Protein AF-A0A7J9W0J0-F1 (afdb_monomer_lite)

Sequence (167 aa):
MAHGEPAGQHPGGLDRSSDSDGEVSLGAVTTNSGRISAARRVLPEQRTLPFSTSQLTSLDEALTVVTRTTGLHFSVYLGDLGEHSRSNAEGLHTAIGRRAPKAVLIAVSPGQRVVEVVTGAESGVSDQDCERAVTSMVAAFKEGDLAGGLTAGLRMLADQAEPHRCP

Radius of gyration: 29.31 Å; chains: 1; bounding box: 99×41×77 Å

pLDDT: mean 81.84, std 20.38, range [30.84, 98.0]

Secondary structure (DSSP, 8-state):
-------------------------TTEEE-TTS-EEE-----------SS-HHHHHHHHHHHHHHHHHH--EEEEEES---S-HHHHHHHHHHTTGGGGGGEEEEEEETTTTEEEEEE-TTS---HHHHHHHHHHHHHHHHTT-HHHHHHHHHHHHHHHSPP----

Structure (mmCIF, N/CA/C/O backbone):
data_AF-A0A7J9W0J0-F1
#
_entry.id   AF-A0A7J9W0J0-F1
#
loop_
_atom_site.group_PDB
_atom_site.id
_atom_site.type_symbol
_atom_site.label_atom_id
_atom_site.label_alt_id
_atom_site.label_comp_id
_atom_site.label_asym_id
_atom_site.label_entity_id
_atom_site.label_seq_id
_atom_site.pdbx_PDB_ins_code
_atom_site.Cartn_x
_atom_site.Cartn_y
_atom_site.Cartn_z
_atom_site.occupancy
_atom_site.B_iso_or_equiv
_atom_site.auth_seq_id
_atom_site.auth_comp_id
_atom_site.auth_asym_id
_atom_site.auth_atom_id
_atom_site.pdbx_PDB_model_num
ATOM 1 N N . MET A 1 1 ? -71.090 -19.440 -61.487 1.00 39.81 1 MET A N 1
ATOM 2 C CA . MET A 1 1 ? -70.392 -20.159 -62.579 1.00 39.81 1 MET A CA 1
ATOM 3 C C . MET A 1 1 ? -69.116 -19.372 -62.849 1.00 39.81 1 MET A C 1
ATOM 5 O O . MET A 1 1 ? -69.256 -18.176 -63.026 1.00 39.81 1 MET A O 1
ATOM 9 N N . ALA A 1 2 ? -67.878 -19.856 -62.788 1.00 41.88 2 ALA A N 1
ATOM 10 C CA . ALA A 1 2 ? -67.259 -21.177 -62.653 1.00 41.88 2 ALA A CA 1
ATOM 11 C C . ALA A 1 2 ? -65.967 -20.988 -61.801 1.00 41.88 2 ALA A C 1
ATOM 13 O O . ALA A 1 2 ? -65.374 -19.918 -61.852 1.00 41.88 2 ALA A O 1
ATOM 14 N N . HIS A 1 3 ? -65.710 -21.823 -60.789 1.00 39.12 3 HIS A N 1
ATOM 15 C CA . HIS A 1 3 ? -64.714 -22.916 -60.769 1.00 39.12 3 HIS A CA 1
ATOM 16 C C . HIS A 1 3 ? -63.264 -22.550 -61.153 1.00 39.12 3 HIS A C 1
ATOM 18 O O . HIS A 1 3 ? -63.008 -22.238 -62.309 1.00 39.12 3 HIS A O 1
ATOM 24 N N . GLY A 1 4 ? -62.329 -22.788 -60.216 1.00 34.00 4 GLY A N 1
ATOM 25 C CA . GLY A 1 4 ? -61.058 -23.473 -60.518 1.00 34.00 4 GLY A CA 1
ATOM 26 C C . GLY A 1 4 ? -59.740 -22.746 -60.206 1.00 34.00 4 GLY A C 1
ATOM 27 O O . GLY A 1 4 ? -59.236 -22.020 -61.052 1.00 34.00 4 GLY A O 1
ATOM 28 N N . GLU A 1 5 ? -59.143 -23.044 -59.042 1.00 48.44 5 GLU A N 1
ATOM 29 C CA . GLU A 1 5 ? -57.677 -23.119 -58.789 1.00 48.44 5 GLU A CA 1
ATOM 30 C C . GLU A 1 5 ? -56.971 -24.046 -59.829 1.00 48.44 5 GLU A C 1
ATOM 32 O O . GLU A 1 5 ? -57.714 -24.811 -60.456 1.00 48.44 5 GLU A O 1
ATOM 37 N N . PRO A 1 6 ? -55.614 -24.117 -60.013 1.00 57.84 6 PRO A N 1
ATOM 38 C CA . PRO A 1 6 ? -54.590 -24.111 -58.941 1.00 57.84 6 PRO A CA 1
ATOM 39 C C . PRO A 1 6 ? -53.117 -23.726 -59.304 1.00 57.84 6 PRO A C 1
ATOM 41 O O . PRO A 1 6 ? -52.779 -23.358 -60.423 1.00 57.84 6 PRO A O 1
ATOM 44 N N . ALA A 1 7 ? -52.244 -23.961 -58.311 1.00 42.00 7 ALA A N 1
ATOM 45 C CA . ALA A 1 7 ? -50.871 -24.489 -58.405 1.00 42.00 7 ALA A CA 1
ATOM 46 C C . ALA A 1 7 ? -49.676 -23.530 -58.604 1.00 42.00 7 ALA A C 1
ATOM 48 O O . ALA A 1 7 ? -49.345 -23.119 -59.708 1.00 42.00 7 ALA A O 1
ATOM 49 N N . GLY A 1 8 ? -48.877 -23.417 -57.535 1.00 35.56 8 GLY A N 1
ATOM 50 C CA . GLY A 1 8 ? -47.593 -24.127 -57.530 1.00 35.56 8 GLY A CA 1
ATOM 51 C C . GLY A 1 8 ? -46.309 -23.289 -57.532 1.00 35.56 8 GLY A C 1
ATOM 52 O O . GLY A 1 8 ? -45.976 -22.638 -58.511 1.00 35.56 8 GLY A O 1
ATOM 53 N N . GLN A 1 9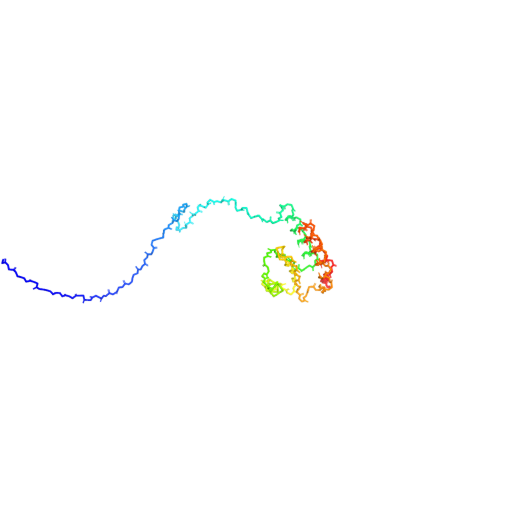 ? -45.519 -23.528 -56.477 1.00 38.19 9 GLN A N 1
ATOM 54 C CA . GLN A 1 9 ? -44.055 -23.675 -56.490 1.00 38.19 9 GLN A CA 1
ATOM 55 C C . GLN A 1 9 ? -43.173 -22.473 -56.080 1.00 38.19 9 GLN A C 1
ATOM 57 O O . GLN A 1 9 ? -42.765 -21.645 -56.886 1.00 38.19 9 GLN A O 1
ATOM 62 N N . HIS A 1 10 ? -42.745 -22.504 -54.809 1.00 38.94 10 HIS A N 1
ATOM 63 C CA . HIS A 1 10 ? -41.412 -22.053 -54.373 1.00 38.94 10 HIS A CA 1
ATOM 64 C C . HIS A 1 10 ? -40.359 -23.097 -54.803 1.00 38.94 10 HIS A C 1
ATOM 66 O O . HIS A 1 10 ? -40.655 -24.298 -54.757 1.00 38.94 10 HIS A O 1
ATOM 72 N N . PRO A 1 11 ? -39.150 -22.690 -55.233 1.00 45.72 11 PRO A N 1
ATOM 73 C CA . PRO A 1 11 ? -38.026 -22.438 -54.310 1.00 45.72 11 PRO A CA 1
ATOM 74 C C . PRO A 1 11 ? -37.248 -21.155 -54.703 1.00 45.72 11 PRO A C 1
ATOM 76 O O . PRO A 1 11 ? -37.304 -20.709 -55.837 1.00 45.72 11 PRO A O 1
ATOM 79 N N . GLY A 1 12 ? -36.592 -20.413 -53.812 1.00 36.00 12 GLY A N 1
ATOM 80 C CA . GLY A 1 12 ? -35.488 -20.849 -52.961 1.00 36.00 12 GLY A CA 1
ATOM 81 C C . GLY A 1 12 ? -34.153 -20.545 -53.657 1.00 36.00 12 GLY A C 1
ATOM 82 O O . GLY A 1 12 ? -33.663 -21.367 -54.422 1.00 36.00 12 GLY A O 1
ATOM 83 N N . GLY A 1 13 ? -33.575 -19.372 -53.382 1.00 30.84 13 GLY A N 1
ATOM 84 C CA . GLY A 1 13 ? -32.240 -18.970 -53.834 1.00 30.84 13 GLY A CA 1
ATOM 85 C C . GLY A 1 13 ? -31.733 -17.777 -53.024 1.00 30.84 13 GLY A C 1
ATOM 86 O O . GLY A 1 13 ? -32.206 -16.662 -53.209 1.00 30.84 13 GLY A O 1
ATOM 87 N N . LEU A 1 14 ? -30.828 -18.054 -52.082 1.00 47.47 14 LEU A N 1
ATOM 88 C CA . LEU A 1 14 ? -30.120 -17.091 -51.241 1.00 47.47 14 LEU A CA 1
ATOM 89 C C . LEU A 1 14 ? -29.185 -16.209 -52.086 1.00 47.47 14 LEU A C 1
ATOM 91 O O . LEU A 1 14 ? -28.442 -16.747 -52.901 1.00 47.47 14 LEU A O 1
ATOM 95 N N . ASP A 1 15 ? -29.082 -14.925 -51.747 1.00 33.97 15 ASP A N 1
ATOM 96 C CA . ASP A 1 15 ? -27.769 -14.359 -51.428 1.00 33.97 15 ASP A CA 1
ATOM 97 C C . ASP A 1 15 ? -27.884 -13.279 -50.345 1.00 33.97 15 ASP A C 1
ATOM 99 O O . ASP A 1 15 ? -28.875 -12.556 -50.235 1.00 33.97 15 ASP A O 1
ATOM 103 N N . ARG A 1 16 ? -26.875 -13.271 -49.480 1.00 45.91 16 ARG A N 1
ATOM 104 C CA . ARG A 1 16 ? -26.729 -12.452 -48.281 1.00 45.91 16 ARG A CA 1
ATOM 105 C C . ARG A 1 16 ? -26.493 -10.990 -48.652 1.00 45.91 16 ARG A C 1
ATOM 107 O O . ARG A 1 16 ? -25.740 -10.705 -49.572 1.00 45.91 16 ARG A O 1
ATOM 114 N N . SER A 1 17 ? -26.969 -10.077 -47.811 1.00 38.28 17 SER A N 1
ATOM 115 C CA . SER A 1 17 ? -26.099 -9.296 -46.913 1.00 38.28 17 SER A CA 1
ATOM 116 C C . SER A 1 17 ? -26.950 -8.346 -46.079 1.00 38.28 17 SER A C 1
ATOM 118 O O . SER A 1 17 ? -27.664 -7.491 -46.588 1.00 38.28 17 SER A O 1
ATOM 120 N N . SER A 1 18 ? -26.882 -8.567 -44.776 1.00 45.66 18 SER A N 1
ATOM 121 C CA . SER A 1 18 ? -27.337 -7.691 -43.709 1.00 45.66 18 SER A CA 1
ATOM 122 C C . SER A 1 18 ? -26.416 -6.476 -43.603 1.00 45.66 18 SER A C 1
ATOM 124 O O . SER A 1 18 ? -25.229 -6.671 -43.347 1.00 45.66 18 SER A O 1
ATOM 126 N N . ASP A 1 19 ? -26.966 -5.267 -43.705 1.00 41.94 19 ASP A N 1
ATOM 127 C CA . ASP A 1 19 ? -26.349 -4.068 -43.137 1.00 41.94 19 ASP A CA 1
ATOM 128 C C . ASP A 1 19 ? -27.288 -3.500 -42.073 1.00 41.94 19 ASP A C 1
ATOM 130 O O . ASP A 1 19 ? -28.436 -3.135 -42.331 1.00 41.94 19 ASP A O 1
ATOM 134 N N . SER A 1 20 ? -26.797 -3.542 -40.841 1.00 40.50 20 SER A N 1
ATOM 135 C CA . SER A 1 20 ? -27.476 -3.106 -39.631 1.00 40.50 20 SER A CA 1
ATOM 136 C C . SER A 1 20 ? -27.311 -1.594 -39.498 1.00 40.50 20 SER A C 1
ATOM 138 O O . SER A 1 20 ? -26.222 -1.119 -39.175 1.00 40.50 20 SER A O 1
ATOM 140 N N . ASP A 1 21 ? -28.384 -0.846 -39.740 1.00 47.12 21 ASP A N 1
ATOM 141 C CA . ASP A 1 21 ? -28.428 0.601 -39.523 1.00 47.12 21 ASP A CA 1
ATOM 142 C C . ASP A 1 21 ? -28.238 0.912 -38.025 1.00 47.12 21 ASP A C 1
ATOM 144 O O . ASP A 1 21 ? -28.993 0.452 -37.165 1.00 47.12 21 ASP A O 1
ATOM 148 N N . GLY A 1 22 ? -27.164 1.635 -37.703 1.00 50.16 22 GLY A N 1
ATOM 149 C CA . GLY A 1 22 ? -26.738 1.922 -36.337 1.00 50.16 22 GLY A CA 1
ATOM 150 C C . GLY A 1 22 ? -27.602 2.989 -35.670 1.00 50.16 22 GLY A C 1
ATOM 151 O O . GLY A 1 22 ? -27.520 4.169 -36.007 1.00 50.16 22 GLY A O 1
ATOM 152 N N . GLU A 1 23 ? -28.379 2.589 -34.666 1.00 52.00 23 GLU A N 1
ATOM 153 C CA . GLU A 1 23 ? -29.118 3.503 -33.793 1.00 52.00 23 GLU A CA 1
ATOM 154 C C . GLU A 1 23 ? -28.127 4.351 -32.967 1.00 52.00 23 GLU A C 1
ATOM 156 O O . GLU A 1 23 ? -27.561 3.912 -31.962 1.00 52.00 23 GLU A O 1
ATOM 161 N N . VAL A 1 24 ? -27.851 5.581 -33.415 1.00 57.28 24 VAL A N 1
ATOM 162 C CA . VAL A 1 24 ? -27.027 6.531 -32.656 1.00 57.28 24 VAL A CA 1
ATOM 163 C C . VAL A 1 24 ? -27.809 7.038 -31.445 1.00 57.28 24 VAL A C 1
ATOM 165 O O . VAL A 1 24 ? -28.811 7.739 -31.564 1.00 57.28 24 VAL A O 1
ATOM 168 N N . SER A 1 25 ? -27.320 6.671 -30.258 1.00 58.19 25 SER A N 1
ATOM 169 C CA . SER A 1 25 ? -27.874 7.072 -28.961 1.00 58.19 25 SER A CA 1
ATOM 170 C C . SER A 1 25 ? -28.055 8.592 -28.843 1.00 58.19 25 SER A C 1
ATOM 172 O O . SER A 1 25 ? -27.235 9.372 -29.331 1.00 58.19 25 SER A O 1
ATOM 174 N N . LEU A 1 26 ? -29.090 9.015 -28.106 1.00 66.25 26 LEU A N 1
ATOM 175 C CA . LEU A 1 26 ? -29.406 10.421 -27.836 1.00 66.25 26 LEU A CA 1
ATOM 176 C C . LEU A 1 26 ? -28.156 11.185 -27.350 1.00 66.25 26 LEU A C 1
ATOM 178 O O . LEU A 1 26 ? -27.570 10.837 -26.324 1.00 66.25 26 LEU A O 1
ATOM 182 N N . GLY A 1 27 ? -27.748 12.216 -28.099 1.00 69.94 27 GLY A N 1
ATOM 183 C CA . GLY A 1 27 ? -26.528 12.993 -27.842 1.00 69.94 27 GLY A CA 1
ATOM 184 C C . GLY A 1 27 ? -25.325 12.631 -28.721 1.00 69.94 27 GLY A C 1
ATOM 185 O O . GLY A 1 27 ? -24.278 13.254 -28.565 1.00 69.94 27 GLY A O 1
ATOM 186 N N . ALA A 1 28 ? -25.448 11.675 -29.646 1.00 77.12 28 ALA A N 1
ATOM 187 C CA . ALA A 1 28 ? -24.413 11.346 -30.624 1.00 77.12 28 ALA A CA 1
ATOM 188 C C . ALA A 1 28 ? -24.745 11.835 -32.042 1.00 77.12 28 ALA A C 1
ATOM 190 O O . ALA A 1 28 ? -25.880 11.741 -32.496 1.00 77.12 28 ALA A O 1
ATOM 191 N N . VAL A 1 29 ? -23.736 12.356 -32.743 1.00 79.38 29 VAL A N 1
ATOM 192 C CA . VAL A 1 29 ? -23.802 12.800 -34.142 1.00 79.38 29 VAL A CA 1
ATOM 193 C C . VAL A 1 29 ? -22.644 12.185 -34.915 1.00 79.38 29 VAL A C 1
ATOM 195 O O . VAL A 1 29 ? -21.485 12.305 -34.513 1.00 79.38 29 VAL A O 1
ATOM 198 N N . THR A 1 30 ? -22.940 11.575 -36.057 1.00 79.88 30 THR A N 1
ATOM 199 C CA . THR A 1 30 ? -21.923 11.175 -37.033 1.00 79.88 30 THR A CA 1
ATOM 200 C C . THR A 1 30 ? -21.455 12.411 -37.798 1.00 79.88 30 THR A C 1
ATOM 202 O O . THR A 1 30 ? -22.247 13.091 -38.446 1.00 79.88 30 THR A O 1
ATOM 205 N N . THR A 1 31 ? -20.170 12.747 -37.699 1.00 80.00 31 THR A N 1
ATOM 206 C CA . THR A 1 31 ? -19.582 13.888 -38.410 1.00 80.00 31 THR A CA 1
ATOM 207 C C . THR A 1 31 ? -19.311 13.542 -39.875 1.00 80.00 31 THR A C 1
ATOM 209 O O . THR A 1 31 ? -19.303 12.373 -40.251 1.00 80.00 31 THR A O 1
ATOM 212 N N . ASN A 1 32 ? -19.027 14.546 -40.710 1.00 83.31 32 ASN A N 1
ATOM 213 C CA . ASN A 1 3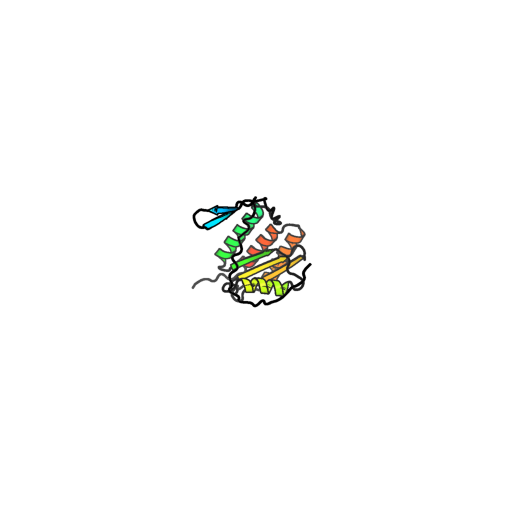2 ? -18.774 14.380 -42.155 1.00 83.31 32 ASN A CA 1
ATOM 214 C C . ASN A 1 32 ? -17.635 13.400 -42.516 1.00 83.31 32 ASN A C 1
ATOM 216 O O . ASN A 1 32 ? -17.542 12.958 -43.654 1.00 83.31 32 ASN A O 1
ATOM 220 N N . SER A 1 33 ? -16.776 13.069 -41.553 1.00 78.06 33 SER A N 1
ATOM 221 C CA . SER A 1 33 ? -15.686 12.101 -41.662 1.00 78.06 33 SER A CA 1
ATOM 222 C C . SER A 1 33 ? -16.084 10.658 -41.328 1.00 78.06 33 SER A C 1
ATOM 224 O O . SER A 1 33 ? -15.228 9.779 -41.359 1.00 78.06 33 SER A O 1
ATOM 226 N N . GLY A 1 34 ? -17.336 10.407 -40.935 1.00 82.50 34 GLY A N 1
ATOM 227 C CA . GLY A 1 34 ? -17.791 9.112 -40.415 1.00 82.50 34 GLY A CA 1
ATOM 228 C C . GLY A 1 34 ? -17.494 8.889 -38.926 1.00 82.50 34 GLY A C 1
ATOM 229 O O . GLY A 1 34 ? -17.863 7.857 -38.373 1.00 82.50 34 GLY A O 1
ATOM 230 N N . ARG A 1 35 ? -16.858 9.847 -38.235 1.00 79.56 35 ARG A N 1
ATOM 231 C CA . ARG A 1 35 ? -16.603 9.759 -36.787 1.00 79.56 35 ARG A CA 1
ATOM 232 C C . ARG A 1 35 ? -17.881 10.036 -35.989 1.00 79.56 35 ARG A C 1
ATOM 234 O O . ARG A 1 35 ? -18.496 11.085 -36.152 1.00 79.56 35 ARG A O 1
ATOM 241 N N . ILE A 1 36 ? -18.233 9.160 -35.051 1.00 80.75 36 ILE A N 1
ATOM 242 C CA . ILE A 1 36 ? -19.343 9.394 -34.116 1.00 80.75 36 ILE A CA 1
ATOM 243 C C . ILE A 1 36 ? -18.846 10.285 -32.971 1.00 80.75 36 ILE A C 1
ATOM 245 O O . ILE A 1 36 ? -17.974 9.894 -32.197 1.00 80.75 36 ILE A O 1
ATOM 249 N N . SER A 1 37 ? -19.377 11.503 -32.869 1.00 74.69 37 SER A N 1
ATOM 250 C CA . SER A 1 37 ? -19.150 12.407 -31.738 1.00 74.69 37 SER A CA 1
ATOM 251 C C . SER A 1 37 ? -20.337 12.317 -30.788 1.00 74.69 37 SER A C 1
ATOM 253 O O . SER A 1 37 ? -21.441 12.699 -31.158 1.00 74.69 37 SER A O 1
ATOM 255 N N . ALA A 1 38 ? -20.115 11.812 -29.576 1.00 78.88 38 ALA A N 1
ATOM 256 C CA . ALA A 1 38 ? -21.150 11.648 -28.561 1.00 78.88 38 ALA A CA 1
ATOM 257 C C . ALA A 1 38 ? -20.929 12.597 -27.379 1.00 78.88 38 ALA A C 1
ATOM 259 O O . ALA A 1 38 ? -19.882 12.569 -26.732 1.00 78.88 38 ALA A O 1
ATOM 260 N N . ALA A 1 39 ? -21.928 13.422 -27.079 1.00 75.31 39 ALA A N 1
ATOM 261 C CA . ALA A 1 39 ? -22.014 14.188 -25.849 1.00 75.31 39 ALA A CA 1
ATOM 262 C C . ALA A 1 39 ? -22.684 13.321 -24.777 1.00 75.31 39 ALA A C 1
ATOM 264 O O . ALA A 1 39 ? -23.873 13.016 -24.851 1.00 75.31 39 ALA A O 1
ATOM 265 N N . ARG A 1 40 ? -21.918 12.928 -23.757 1.00 71.06 40 ARG A N 1
ATOM 266 C CA . ARG A 1 40 ? -22.454 12.265 -22.564 1.00 71.06 40 ARG A CA 1
ATOM 267 C C . ARG A 1 40 ? -22.596 13.297 -21.455 1.00 71.06 40 ARG A C 1
ATOM 269 O O . ARG A 1 40 ? -21.663 14.053 -21.192 1.00 71.06 40 ARG A O 1
ATOM 276 N N . ARG A 1 41 ? -23.739 13.308 -20.763 1.00 66.81 41 ARG A N 1
ATOM 277 C CA . ARG A 1 41 ? -23.861 14.035 -19.494 1.00 66.81 41 ARG A CA 1
ATOM 278 C C . ARG A 1 41 ? -22.850 13.432 -18.518 1.00 66.81 41 ARG A C 1
ATOM 280 O O . ARG A 1 41 ? -23.047 12.312 -18.050 1.00 66.81 41 ARG A O 1
ATOM 287 N N . VAL A 1 42 ? -21.779 14.166 -18.229 1.00 61.62 42 VAL A N 1
ATOM 288 C CA . VAL A 1 42 ? -20.877 13.847 -17.122 1.00 61.62 42 VAL A CA 1
ATOM 289 C C . VAL A 1 42 ? -21.632 14.215 -15.853 1.00 61.62 42 VAL A C 1
ATOM 291 O O . VAL A 1 42 ? -21.594 15.350 -15.387 1.00 61.62 42 VAL A O 1
ATOM 294 N N . LEU A 1 43 ? -22.412 13.266 -15.338 1.00 62.44 43 LEU A N 1
ATOM 295 C CA . LEU A 1 43 ? -22.771 13.316 -13.929 1.00 62.44 43 LEU A CA 1
ATOM 296 C C . LEU A 1 43 ? -21.443 13.222 -13.170 1.00 62.44 43 LEU A C 1
ATOM 298 O O . LEU A 1 43 ? -20.608 12.406 -13.572 1.00 62.44 43 LEU A O 1
ATOM 302 N N . PRO A 1 44 ? -21.200 14.045 -12.137 1.00 59.81 44 PRO A N 1
ATOM 303 C CA . PRO A 1 44 ? -20.077 13.792 -11.259 1.00 59.81 44 PRO A CA 1
ATOM 304 C C . PRO A 1 44 ? -20.304 12.394 -10.684 1.00 59.81 44 PRO A C 1
ATOM 306 O O . PRO A 1 44 ? -21.156 12.205 -9.818 1.00 59.81 44 PRO A O 1
ATOM 309 N N . GLU A 1 45 ? -19.602 11.392 -11.214 1.00 53.03 45 GLU A N 1
ATOM 310 C CA . GLU A 1 45 ? -19.405 10.150 -10.490 1.00 53.03 45 GLU A CA 1
ATOM 311 C C . GLU A 1 45 ? -18.698 10.589 -9.218 1.00 53.03 45 GLU A C 1
ATOM 313 O O . GLU A 1 45 ? -17.501 10.881 -9.221 1.00 53.03 45 GLU A O 1
ATOM 318 N N . GLN A 1 46 ? -19.457 10.714 -8.132 1.00 51.47 46 GLN A N 1
ATOM 319 C CA . GLN A 1 46 ? -18.880 10.741 -6.808 1.00 51.47 46 GLN A CA 1
ATOM 320 C C . GLN A 1 46 ? -18.273 9.355 -6.623 1.00 51.47 46 GLN A C 1
ATOM 322 O O . GLN A 1 46 ? -18.891 8.454 -6.067 1.00 51.47 46 GLN A O 1
ATOM 327 N N . ARG A 1 47 ? -17.068 9.147 -7.160 1.00 54.06 47 ARG A N 1
ATOM 328 C CA . ARG A 1 47 ? -16.188 8.113 -6.647 1.00 54.06 47 ARG A CA 1
ATOM 329 C C . ARG A 1 47 ? -15.915 8.549 -5.224 1.00 54.06 47 ARG A C 1
ATOM 331 O O . ARG A 1 47 ? -15.049 9.385 -4.984 1.00 54.06 47 ARG A O 1
ATOM 338 N N . THR A 1 48 ? -16.725 8.051 -4.300 1.00 61.81 48 THR A N 1
ATOM 339 C CA . THR A 1 48 ? -16.530 8.204 -2.865 1.00 61.81 48 THR A CA 1
ATOM 340 C C . THR A 1 48 ? -15.320 7.352 -2.506 1.00 61.81 48 THR A C 1
ATOM 342 O O . THR A 1 48 ? -15.429 6.262 -1.954 1.00 61.81 48 THR A O 1
ATOM 345 N N . LEU A 1 49 ? -14.140 7.803 -2.932 1.00 69.81 49 LEU A N 1
ATOM 346 C CA . LEU A 1 49 ? -12.894 7.281 -2.412 1.00 69.81 49 LEU A CA 1
ATOM 347 C C . LEU A 1 49 ? -12.908 7.569 -0.907 1.00 69.81 49 LEU A C 1
ATOM 349 O O . LEU A 1 49 ? -13.356 8.646 -0.503 1.00 69.81 49 LEU A O 1
ATOM 353 N N . PRO A 1 50 ? -12.409 6.657 -0.064 1.00 82.25 50 PRO A N 1
ATOM 354 C CA . PRO A 1 50 ? -12.332 6.876 1.379 1.00 82.25 50 PRO A CA 1
ATOM 355 C C . PRO A 1 50 ? -11.223 7.879 1.757 1.00 82.25 50 PRO A C 1
ATOM 357 O O . PRO A 1 50 ? -10.668 7.811 2.848 1.00 82.25 50 PRO A O 1
ATOM 360 N N . PHE A 1 51 ? -10.882 8.793 0.846 1.00 88.44 51 PHE A N 1
ATOM 361 C CA . PHE A 1 51 ? -9.805 9.758 0.967 1.00 88.44 51 PHE A CA 1
ATOM 362 C C . PHE A 1 51 ? -10.273 11.136 0.513 1.00 88.44 51 PHE A C 1
ATOM 364 O O . PHE A 1 51 ? -10.927 11.280 -0.523 1.00 88.44 51 PHE A O 1
ATOM 371 N N . SER A 1 52 ? -9.876 12.163 1.257 1.00 91.38 52 SER A N 1
ATOM 372 C CA . SER A 1 52 ? -9.917 13.539 0.778 1.00 91.38 52 SER A CA 1
ATOM 373 C C . SER A 1 52 ? -8.873 13.760 -0.322 1.00 91.38 52 SER A C 1
ATOM 375 O O . SER A 1 52 ? -7.903 13.011 -0.457 1.00 91.38 52 SER A O 1
ATOM 377 N N . THR A 1 53 ? -9.014 14.852 -1.074 1.00 91.19 53 THR A N 1
ATOM 378 C CA . THR A 1 53 ? -8.000 15.265 -2.055 1.00 91.19 53 THR A CA 1
ATOM 379 C C . THR A 1 53 ? -6.618 15.425 -1.419 1.00 91.19 53 THR A C 1
ATOM 381 O O . THR A 1 53 ? -5.636 14.973 -1.994 1.00 91.19 53 THR A O 1
ATOM 384 N N . SER A 1 54 ? -6.531 16.011 -0.218 1.00 93.25 54 SER A N 1
ATOM 385 C CA . SER A 1 54 ? -5.250 16.188 0.477 1.00 93.25 54 SER A CA 1
ATOM 386 C C . SER A 1 54 ? -4.618 14.860 0.888 1.00 93.25 54 SER A C 1
ATOM 388 O O . SER A 1 54 ? -3.412 14.696 0.740 1.00 93.25 54 SER A O 1
ATOM 390 N N . GLN A 1 55 ? -5.419 13.890 1.338 1.00 94.75 55 GLN A N 1
ATOM 391 C CA . GLN A 1 55 ? -4.939 12.546 1.664 1.00 94.75 55 GLN A CA 1
ATOM 392 C C . GLN A 1 55 ? -4.398 11.819 0.429 1.00 94.75 55 GLN A C 1
ATOM 394 O O . GLN A 1 55 ? -3.351 11.181 0.512 1.00 94.75 55 GLN A O 1
ATOM 399 N N . LEU A 1 56 ? -5.067 11.952 -0.722 1.00 93.06 56 LEU A N 1
ATOM 400 C CA . LEU A 1 56 ? -4.577 11.393 -1.984 1.00 93.06 56 LEU A CA 1
ATOM 401 C C . LEU A 1 56 ? -3.267 12.048 -2.428 1.00 93.06 56 LEU A C 1
ATOM 403 O O . LEU A 1 56 ? -2.353 11.335 -2.826 1.00 93.06 56 LEU A O 1
ATOM 407 N N . THR A 1 57 ? -3.150 13.376 -2.317 1.00 94.50 57 THR A N 1
ATOM 408 C CA . THR A 1 57 ? -1.897 14.088 -2.614 1.00 94.50 57 THR A CA 1
ATOM 409 C C . THR A 1 57 ? -0.759 13.597 -1.724 1.00 94.50 57 THR A C 1
ATOM 411 O O . THR A 1 57 ? 0.298 13.243 -2.233 1.00 94.50 57 THR A O 1
ATOM 414 N N . SER A 1 58 ? -0.974 13.505 -0.409 1.00 92.44 58 SER A N 1
ATOM 415 C CA . SER A 1 58 ? 0.060 13.018 0.512 1.00 92.44 58 SER A CA 1
ATOM 416 C C . SER A 1 58 ? 0.462 11.565 0.239 1.00 92.44 58 SER A C 1
ATOM 418 O O . SER A 1 58 ? 1.640 11.227 0.354 1.00 92.44 58 SER A O 1
ATOM 420 N N . LEU A 1 59 ? -0.490 10.708 -0.146 1.00 95.06 59 LEU A N 1
ATOM 421 C CA . LEU A 1 59 ? -0.207 9.321 -0.509 1.00 95.06 59 LEU A CA 1
ATOM 422 C C . LEU A 1 59 ? 0.590 9.221 -1.821 1.00 95.06 59 LEU A C 1
ATOM 424 O O . LEU A 1 59 ? 1.532 8.434 -1.899 1.00 95.06 59 LEU A O 1
ATOM 428 N N . ASP A 1 60 ? 0.248 10.023 -2.831 1.00 95.00 60 ASP A N 1
ATOM 429 C CA . ASP A 1 60 ? 0.970 10.086 -4.110 1.00 95.00 60 ASP A CA 1
ATOM 430 C C . ASP A 1 60 ? 2.411 10.586 -3.933 1.00 95.00 60 ASP A C 1
ATOM 432 O O . ASP A 1 60 ? 3.360 9.993 -4.456 1.00 95.00 60 ASP A O 1
ATOM 436 N N . GLU A 1 61 ? 2.599 11.623 -3.115 1.00 96.06 61 GLU A N 1
ATOM 437 C CA . GLU A 1 61 ? 3.925 12.112 -2.741 1.00 96.06 61 GLU A CA 1
ATOM 438 C C . GLU A 1 61 ? 4.733 11.028 -2.028 1.00 96.06 61 GLU A C 1
ATOM 440 O O . GLU A 1 61 ? 5.894 10.793 -2.372 1.00 96.06 61 GLU A O 1
ATOM 445 N N . ALA A 1 62 ? 4.124 10.326 -1.067 1.00 96.19 62 ALA A N 1
ATOM 446 C CA . ALA A 1 62 ? 4.778 9.231 -0.366 1.00 96.19 62 ALA A CA 1
ATOM 447 C C . ALA A 1 62 ? 5.202 8.119 -1.334 1.00 96.19 62 ALA A C 1
ATOM 449 O O . ALA A 1 62 ? 6.370 7.735 -1.317 1.00 96.19 62 ALA A O 1
ATOM 450 N N . LEU A 1 63 ? 4.304 7.664 -2.216 1.00 95.88 63 LEU A N 1
ATOM 451 C CA . LEU A 1 63 ? 4.591 6.662 -3.249 1.00 95.88 63 LEU A CA 1
ATOM 452 C C . LEU A 1 63 ? 5.724 7.099 -4.180 1.00 95.88 63 LEU A C 1
ATOM 454 O O . LEU A 1 63 ? 6.628 6.311 -4.476 1.00 95.88 63 LEU A O 1
ATOM 458 N N . THR A 1 64 ? 5.704 8.360 -4.610 1.00 95.31 64 THR A N 1
ATOM 459 C CA . THR A 1 64 ? 6.745 8.944 -5.459 1.00 95.31 64 THR A CA 1
ATOM 460 C C . THR A 1 64 ? 8.099 8.930 -4.758 1.00 95.31 64 THR A C 1
ATOM 462 O O . THR A 1 64 ? 9.096 8.518 -5.356 1.00 95.31 64 THR A O 1
ATOM 465 N N . VAL A 1 65 ? 8.149 9.353 -3.493 1.00 95.00 65 VAL A N 1
ATOM 466 C CA . VAL A 1 65 ? 9.388 9.397 -2.709 1.00 95.00 65 VAL A CA 1
ATOM 467 C C . VAL A 1 65 ? 9.940 7.992 -2.490 1.00 95.00 65 VAL A C 1
ATOM 469 O O . VAL A 1 65 ? 11.094 7.749 -2.832 1.00 95.00 65 VAL A O 1
ATOM 472 N N . VAL A 1 66 ? 9.136 7.048 -1.992 1.00 94.75 66 VAL A N 1
ATOM 473 C CA . VAL A 1 66 ? 9.628 5.689 -1.699 1.00 94.75 66 VAL A CA 1
ATOM 474 C C . VAL A 1 66 ? 10.099 4.968 -2.958 1.00 94.75 66 VAL A C 1
ATOM 476 O O . VAL A 1 66 ? 11.152 4.333 -2.944 1.00 94.75 66 VAL A O 1
ATOM 479 N N . THR A 1 67 ? 9.387 5.139 -4.075 1.00 93.88 67 THR A N 1
ATOM 480 C CA . THR A 1 67 ? 9.759 4.542 -5.365 1.00 93.88 67 THR A CA 1
ATOM 481 C C . THR A 1 67 ? 11.096 5.088 -5.860 1.00 93.88 67 THR A C 1
ATOM 483 O O . THR A 1 67 ? 11.945 4.336 -6.332 1.00 93.88 67 THR A O 1
ATOM 486 N N . ARG A 1 68 ? 11.321 6.402 -5.736 1.00 93.12 68 ARG A N 1
ATOM 487 C CA . ARG A 1 68 ? 12.568 7.039 -6.184 1.00 93.12 68 ARG A CA 1
ATOM 488 C C . ARG A 1 68 ? 13.757 6.704 -5.293 1.00 93.12 68 ARG A C 1
ATOM 490 O O . ARG A 1 68 ? 14.844 6.490 -5.817 1.00 93.12 68 ARG A O 1
ATOM 497 N N . THR A 1 69 ? 13.561 6.675 -3.979 1.00 92.00 69 THR A N 1
ATOM 498 C CA . THR A 1 69 ? 14.650 6.450 -3.019 1.00 92.00 69 THR A CA 1
ATOM 499 C C . THR A 1 69 ? 15.135 5.002 -3.034 1.00 92.00 69 THR A C 1
ATOM 501 O O . THR A 1 69 ? 16.333 4.759 -2.941 1.00 92.00 69 THR A O 1
ATOM 504 N N . THR A 1 70 ? 14.220 4.043 -3.178 1.00 92.00 70 THR A N 1
ATOM 505 C CA . THR A 1 70 ? 14.547 2.605 -3.135 1.00 92.00 70 THR A CA 1
ATOM 506 C C . THR A 1 70 ? 14.836 2.010 -4.514 1.00 92.00 70 THR A C 1
ATOM 508 O O . THR A 1 70 ? 15.524 0.998 -4.622 1.00 92.00 70 THR A O 1
ATOM 511 N N . GLY A 1 71 ? 14.288 2.606 -5.579 1.00 92.44 71 GLY A N 1
ATOM 512 C CA . GLY A 1 71 ? 14.267 2.006 -6.914 1.00 92.44 71 GLY A CA 1
ATOM 513 C C . GLY A 1 71 ? 13.253 0.863 -7.073 1.00 92.44 71 GLY A C 1
ATOM 514 O O . GLY A 1 71 ? 13.227 0.229 -8.129 1.00 92.44 71 GLY A O 1
ATOM 515 N N . LEU A 1 72 ? 12.419 0.598 -6.060 1.00 94.25 72 LEU A N 1
ATOM 516 C CA . LEU A 1 72 ? 11.356 -0.405 -6.103 1.00 94.25 72 LEU A CA 1
ATOM 517 C C . LEU A 1 72 ? 10.035 0.195 -6.582 1.00 94.25 72 LEU A C 1
ATOM 519 O O . LEU A 1 72 ? 9.717 1.352 -6.322 1.00 94.25 72 LEU A O 1
ATOM 523 N N . HIS A 1 73 ? 9.216 -0.622 -7.232 1.00 94.94 73 HIS A N 1
ATOM 524 C CA . HIS A 1 73 ? 7.858 -0.261 -7.614 1.00 94.94 73 HIS A CA 1
ATOM 525 C C . HIS A 1 73 ? 6.893 -0.495 -6.452 1.00 94.94 73 HIS A C 1
ATOM 527 O O . HIS A 1 73 ? 6.425 -1.614 -6.244 1.00 94.94 73 HIS A O 1
ATOM 533 N N . PHE A 1 74 ? 6.563 0.563 -5.716 1.00 96.38 74 PHE A N 1
ATOM 534 C CA . PHE A 1 74 ? 5.516 0.499 -4.700 1.00 96.38 74 PHE A CA 1
ATOM 535 C C . PHE A 1 74 ? 4.133 0.649 -5.333 1.00 96.38 74 PHE A C 1
ATOM 537 O O . PHE A 1 74 ? 3.919 1.457 -6.239 1.00 96.38 74 PHE A O 1
ATOM 544 N N . SER A 1 75 ? 3.175 -0.148 -4.876 1.00 96.12 75 SER A N 1
ATOM 545 C CA . SER A 1 75 ? 1.781 -0.074 -5.312 1.00 96.12 75 SER A CA 1
ATOM 546 C C . SER A 1 75 ? 0.848 -0.349 -4.142 1.00 96.12 75 SER A C 1
ATOM 548 O O . SER A 1 75 ? 1.148 -1.169 -3.277 1.00 96.12 75 SER A O 1
ATOM 550 N N . VAL A 1 76 ? -0.292 0.340 -4.124 1.00 95.81 76 VAL A N 1
ATOM 551 C CA . VAL A 1 76 ? -1.333 0.155 -3.111 1.00 95.81 76 VAL A CA 1
ATOM 552 C C . VAL A 1 76 ? -2.618 -0.263 -3.806 1.00 95.81 76 VAL A C 1
ATOM 554 O O . VAL A 1 76 ? -3.080 0.410 -4.728 1.00 95.81 76 VAL A O 1
ATOM 557 N N . TYR A 1 77 ? -3.198 -1.365 -3.350 1.00 95.75 77 TYR A N 1
ATOM 558 C CA . TYR A 1 77 ? -4.531 -1.803 -3.729 1.00 95.75 77 TYR A CA 1
ATOM 559 C C . TYR A 1 77 ? -5.479 -1.596 -2.552 1.00 95.75 77 TYR A C 1
ATOM 561 O O . TYR A 1 77 ? -5.186 -2.011 -1.432 1.00 95.75 77 TYR A O 1
ATOM 569 N N . LEU A 1 78 ? -6.625 -0.971 -2.817 1.00 93.50 78 LEU A N 1
ATOM 570 C CA . LEU A 1 78 ? -7.685 -0.789 -1.838 1.00 93.50 78 LEU A CA 1
ATOM 571 C C . LEU A 1 78 ? -8.985 -1.356 -2.397 1.00 93.50 78 LEU A C 1
ATOM 573 O O . LEU A 1 78 ? -9.517 -0.832 -3.376 1.00 93.50 78 LEU A O 1
ATOM 577 N N . GLY A 1 79 ? -9.497 -2.413 -1.778 1.00 92.06 79 GLY A N 1
ATOM 578 C CA . GLY A 1 79 ? -10.683 -3.084 -2.287 1.00 92.06 79 GLY A CA 1
ATOM 579 C C . GLY A 1 79 ? -11.008 -4.383 -1.573 1.00 92.06 79 GLY A C 1
ATOM 580 O O . GLY A 1 79 ? -10.486 -4.687 -0.503 1.00 92.06 79 GLY A O 1
ATOM 581 N N . ASP A 1 80 ? -11.921 -5.136 -2.166 1.00 92.06 80 ASP A N 1
ATOM 582 C CA . ASP A 1 80 ? -12.278 -6.469 -1.700 1.00 92.06 80 ASP A CA 1
ATOM 583 C C . ASP A 1 80 ? -11.187 -7.471 -2.107 1.00 92.06 80 ASP A C 1
ATOM 585 O O . ASP A 1 80 ? -10.807 -7.530 -3.276 1.00 92.06 80 ASP A O 1
ATOM 589 N N . LEU A 1 81 ? -10.675 -8.243 -1.144 1.00 94.56 81 LEU A N 1
ATOM 590 C CA . LEU A 1 81 ? -9.696 -9.302 -1.392 1.00 94.56 81 LEU A CA 1
ATOM 591 C C . LEU A 1 81 ? -10.343 -10.691 -1.450 1.00 94.56 81 LEU A C 1
ATOM 593 O O . LEU A 1 81 ? -9.628 -11.677 -1.604 1.00 94.56 81 LEU A O 1
ATOM 597 N N . GLY A 1 82 ? -11.671 -10.793 -1.364 1.00 93.25 82 GLY A N 1
ATOM 598 C CA . GLY A 1 82 ? -12.409 -12.052 -1.412 1.00 93.25 82 GLY A CA 1
ATOM 599 C C . GLY A 1 82 ? -12.110 -12.978 -0.228 1.00 93.25 82 GLY A C 1
ATOM 600 O O . GLY A 1 82 ? -11.532 -12.566 0.773 1.00 93.25 82 GLY A O 1
ATOM 601 N N . GLU A 1 83 ? -12.515 -14.244 -0.336 1.00 92.75 83 GLU A N 1
ATOM 602 C CA . GLU A 1 83 ? -12.331 -15.241 0.735 1.00 92.75 83 GLU A CA 1
ATOM 603 C C . GLU A 1 83 ? -10.870 -15.698 0.894 1.00 92.75 83 GLU A C 1
ATOM 605 O O . GLU A 1 83 ? -10.447 -16.086 1.981 1.00 92.75 83 GLU A O 1
ATOM 610 N N . HIS A 1 84 ? -10.082 -15.639 -0.183 1.00 95.56 84 HIS A N 1
ATOM 611 C CA . HIS A 1 84 ? -8.679 -16.055 -0.209 1.00 95.56 84 HIS A CA 1
ATOM 612 C C . HIS A 1 84 ? -7.757 -14.843 -0.365 1.00 95.56 84 HIS A C 1
ATOM 614 O O . HIS A 1 84 ? -7.087 -14.691 -1.389 1.00 95.56 84 HIS A O 1
ATOM 620 N N . SER A 1 85 ? -7.723 -13.986 0.662 1.00 95.50 85 SER A N 1
ATOM 621 C CA . SER A 1 85 ? -7.015 -12.697 0.630 1.00 95.50 85 SER A CA 1
ATOM 622 C C . SER A 1 85 ? -5.577 -12.811 0.140 1.00 95.50 85 SER A C 1
ATOM 624 O O . SER A 1 85 ? -5.165 -12.065 -0.748 1.00 95.50 85 SER A O 1
ATOM 626 N N . ARG A 1 86 ? -4.843 -13.797 0.665 1.00 95.12 86 ARG A N 1
ATOM 627 C CA . ARG A 1 86 ? -3.443 -14.042 0.324 1.00 95.12 86 ARG A CA 1
ATOM 628 C C . ARG A 1 86 ? -3.252 -14.365 -1.155 1.00 95.12 86 ARG A C 1
ATOM 630 O O . ARG A 1 86 ? -2.471 -13.703 -1.830 1.00 95.12 86 ARG A O 1
ATOM 637 N N . SER A 1 87 ? -4.002 -15.341 -1.669 1.00 97.00 87 SER A N 1
ATOM 638 C CA . SER A 1 87 ? -3.906 -15.759 -3.073 1.00 97.00 87 SER A CA 1
ATOM 639 C C . SER A 1 87 ? -4.299 -14.627 -4.026 1.00 97.00 87 SER A C 1
ATOM 641 O O . SER A 1 87 ? -3.651 -14.420 -5.050 1.00 97.00 87 SER A O 1
ATOM 643 N N . ASN A 1 88 ? -5.310 -13.835 -3.661 1.00 97.06 88 ASN A N 1
ATOM 644 C CA . ASN A 1 88 ? -5.732 -12.688 -4.459 1.00 97.06 88 ASN A CA 1
ATOM 645 C C . ASN A 1 88 ? -4.698 -11.553 -4.434 1.00 97.06 88 ASN A C 1
ATOM 647 O O . ASN A 1 88 ? -4.414 -10.973 -5.481 1.00 97.06 88 ASN A O 1
ATOM 651 N N . ALA A 1 89 ? -4.076 -11.271 -3.286 1.00 97.62 89 ALA A N 1
ATOM 652 C CA . ALA A 1 89 ? -2.978 -10.310 -3.193 1.00 97.62 89 ALA A CA 1
ATOM 653 C C . ALA A 1 89 ? -1.756 -10.748 -4.024 1.00 97.62 89 ALA A C 1
ATOM 655 O O . ALA A 1 89 ? -1.171 -9.936 -4.740 1.00 97.62 89 ALA A O 1
ATOM 656 N N . GLU A 1 90 ? -1.405 -12.034 -4.002 1.00 97.06 90 GLU A N 1
ATOM 657 C CA . GLU A 1 90 ? -0.343 -12.601 -4.846 1.00 97.06 90 GLU A CA 1
ATOM 658 C C . GLU A 1 90 ? -0.689 -12.524 -6.342 1.00 97.06 90 GLU A C 1
ATOM 660 O O . GLU A 1 90 ? 0.169 -12.202 -7.169 1.00 97.06 90 GLU A O 1
ATOM 665 N N . GLY A 1 91 ? -1.956 -12.741 -6.705 1.00 97.19 91 GLY A N 1
ATOM 666 C CA . GLY A 1 91 ? -2.452 -12.544 -8.067 1.00 97.19 91 GLY A CA 1
ATOM 667 C C . GLY A 1 91 ? -2.348 -11.086 -8.528 1.00 97.19 91 GLY A C 1
ATOM 668 O O . GLY A 1 91 ? -1.889 -10.821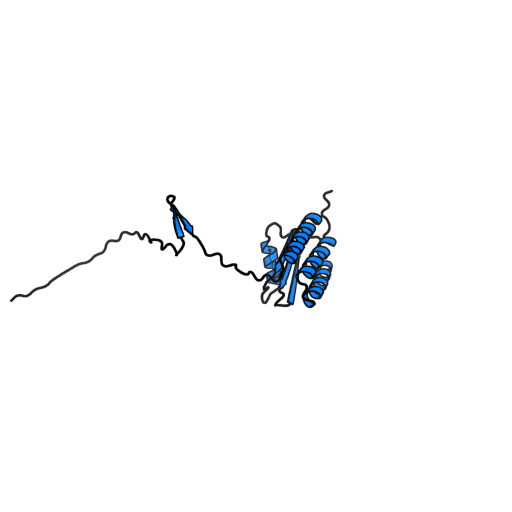 -9.641 1.00 97.19 91 GLY A O 1
ATOM 669 N N . LEU A 1 92 ? -2.698 -10.131 -7.660 1.00 97.44 92 LEU A N 1
ATOM 670 C CA . LEU A 1 92 ? -2.533 -8.697 -7.917 1.00 97.44 92 LEU A CA 1
ATOM 671 C C . LEU A 1 92 ? -1.057 -8.318 -8.096 1.00 97.44 92 LEU A C 1
ATOM 673 O O . LEU A 1 92 ? -0.730 -7.542 -8.992 1.00 97.44 92 LEU A O 1
ATOM 677 N N . HIS A 1 93 ? -0.158 -8.884 -7.286 1.00 97.56 93 HIS A N 1
ATOM 678 C CA . HIS A 1 93 ? 1.285 -8.672 -7.433 1.00 97.56 93 HIS A CA 1
ATOM 679 C C . HIS A 1 93 ? 1.805 -9.262 -8.747 1.00 97.56 93 HIS A C 1
ATOM 681 O O . HIS A 1 93 ? 2.512 -8.590 -9.494 1.00 97.56 93 HIS A O 1
ATOM 687 N N . THR A 1 94 ? 1.360 -10.467 -9.102 1.00 96.75 94 THR A N 1
ATOM 688 C CA . THR A 1 94 ? 1.699 -11.113 -10.379 1.00 96.75 94 THR A CA 1
ATOM 689 C C . THR A 1 94 ? 1.244 -10.271 -11.577 1.00 96.75 94 THR A C 1
ATOM 691 O O . THR A 1 94 ? 1.969 -10.152 -12.568 1.00 96.75 94 THR A O 1
ATOM 694 N N . ALA A 1 95 ? 0.081 -9.617 -11.482 1.00 96.25 95 ALA A N 1
ATOM 695 C CA . ALA A 1 95 ? -0.455 -8.745 -12.528 1.00 96.25 95 ALA A CA 1
ATOM 696 C C . ALA A 1 95 ? 0.403 -7.490 -12.802 1.00 96.25 95 ALA A C 1
ATOM 698 O O . ALA A 1 95 ? 0.271 -6.885 -13.867 1.00 96.25 95 ALA A O 1
ATOM 699 N N . ILE A 1 96 ? 1.332 -7.128 -11.905 1.00 95.25 96 ILE A N 1
ATOM 700 C CA . ILE A 1 96 ? 2.341 -6.075 -12.139 1.00 95.25 96 ILE A CA 1
ATOM 701 C C . ILE A 1 96 ? 3.286 -6.463 -13.298 1.00 95.25 96 ILE A C 1
ATOM 703 O O . ILE A 1 96 ? 3.870 -5.601 -13.968 1.00 95.25 96 ILE A O 1
ATOM 707 N N . GLY A 1 97 ? 3.434 -7.761 -13.578 1.00 95.19 97 GLY A N 1
ATOM 708 C CA . GLY A 1 97 ? 4.178 -8.277 -14.721 1.00 95.19 97 GLY A CA 1
ATOM 709 C C . GLY A 1 97 ? 5.691 -8.154 -14.546 1.00 95.19 97 GLY A C 1
ATOM 710 O O . GLY A 1 97 ? 6.248 -8.534 -13.523 1.00 95.19 97 GLY A O 1
ATOM 711 N N . ARG A 1 98 ? 6.392 -7.611 -15.552 1.00 94.62 98 ARG A N 1
ATOM 712 C CA . ARG A 1 98 ? 7.874 -7.592 -15.596 1.00 94.62 98 ARG A CA 1
ATOM 713 C C . ARG A 1 98 ? 8.541 -6.881 -14.415 1.00 94.62 98 ARG A C 1
ATOM 715 O O . ARG A 1 98 ? 9.721 -7.098 -14.174 1.00 94.62 98 ARG A O 1
ATOM 722 N N . ARG A 1 99 ? 7.808 -6.014 -13.718 1.00 94.56 99 ARG A N 1
ATOM 723 C CA . ARG A 1 99 ? 8.301 -5.255 -12.563 1.00 94.56 99 ARG A CA 1
ATOM 724 C C . ARG A 1 99 ? 8.105 -5.986 -11.234 1.00 94.56 99 ARG A C 1
ATOM 726 O O . ARG A 1 99 ? 8.696 -5.555 -10.252 1.00 94.56 99 ARG A O 1
ATOM 733 N N . ALA A 1 100 ? 7.334 -7.078 -11.205 1.00 95.75 100 ALA A N 1
ATOM 734 C CA . ALA A 1 100 ? 6.992 -7.820 -9.992 1.00 95.75 100 ALA A CA 1
ATOM 735 C C . ALA A 1 100 ? 8.208 -8.220 -9.126 1.00 95.75 100 ALA A C 1
ATOM 737 O O . ALA A 1 100 ? 8.123 -8.041 -7.912 1.00 95.75 100 ALA A O 1
ATOM 738 N N . PRO A 1 101 ? 9.366 -8.656 -9.677 1.00 95.50 101 PRO A N 1
ATOM 739 C CA . PRO A 1 101 ? 10.541 -8.975 -8.857 1.00 95.50 101 PRO A CA 1
ATOM 740 C C . PRO A 1 101 ? 11.052 -7.797 -8.018 1.00 95.50 101 PRO A C 1
ATOM 742 O O . PRO A 1 101 ? 11.515 -8.008 -6.904 1.00 95.50 101 PRO A O 1
ATOM 745 N N . LYS A 1 102 ? 10.903 -6.563 -8.517 1.00 94.88 102 LYS A N 1
ATOM 746 C CA . LYS A 1 102 ? 11.283 -5.313 -7.839 1.00 94.88 102 LYS A CA 1
ATOM 747 C C . LYS A 1 102 ? 10.066 -4.508 -7.382 1.00 94.88 102 LYS A C 1
ATOM 749 O O . LYS A 1 102 ? 10.130 -3.282 -7.327 1.00 94.88 102 LYS A O 1
ATOM 754 N N . ALA A 1 103 ? 8.938 -5.164 -7.119 1.00 96.06 103 ALA A N 1
ATOM 755 C CA . ALA A 1 103 ? 7.713 -4.502 -6.690 1.00 96.06 103 ALA A CA 1
ATOM 756 C C . ALA A 1 103 ? 7.321 -4.895 -5.269 1.00 96.06 103 ALA A C 1
ATOM 758 O O . ALA A 1 103 ? 7.508 -6.038 -4.854 1.00 96.06 103 ALA A O 1
ATOM 759 N N . VAL A 1 104 ? 6.717 -3.951 -4.556 1.00 97.19 104 VAL A N 1
ATOM 760 C CA . VAL A 1 104 ? 6.080 -4.172 -3.258 1.00 97.19 104 VAL A CA 1
ATOM 761 C C . VAL A 1 104 ? 4.630 -3.725 -3.380 1.00 97.19 104 VAL A C 1
ATOM 763 O O . VAL A 1 104 ? 4.348 -2.555 -3.653 1.00 97.19 104 VAL A O 1
ATOM 766 N N . LEU A 1 105 ? 3.708 -4.667 -3.206 1.00 97.75 105 LEU A N 1
ATOM 767 C CA . LEU A 1 105 ? 2.274 -4.422 -3.205 1.00 97.75 105 LEU A CA 1
ATOM 768 C C . LEU A 1 105 ? 1.761 -4.430 -1.767 1.00 97.75 105 LEU A C 1
ATOM 770 O O . LEU A 1 105 ? 1.939 -5.411 -1.050 1.00 97.75 105 LEU A O 1
ATOM 774 N N . ILE A 1 106 ? 1.064 -3.365 -1.383 1.00 98.00 106 ILE A N 1
ATOM 775 C CA . ILE A 1 106 ? 0.262 -3.314 -0.161 1.00 98.00 106 ILE A CA 1
ATOM 776 C C . ILE A 1 106 ? -1.202 -3.433 -0.575 1.00 98.00 106 ILE A C 1
ATOM 778 O O . ILE A 1 106 ? -1.743 -2.532 -1.216 1.00 98.00 106 ILE A O 1
ATOM 782 N N . ALA A 1 107 ? -1.847 -4.540 -0.231 1.00 97.75 107 ALA A N 1
ATOM 783 C CA . ALA A 1 107 ? -3.246 -4.791 -0.533 1.00 97.75 107 ALA A CA 1
ATOM 784 C C . ALA A 1 107 ? -4.078 -4.693 0.750 1.00 97.75 107 ALA A C 1
ATOM 786 O O . ALA A 1 107 ? -3.855 -5.423 1.714 1.00 97.75 107 ALA A O 1
ATOM 787 N N . VAL A 1 108 ? -5.033 -3.766 0.773 1.00 96.88 108 VAL A N 1
ATOM 788 C CA . VAL A 1 108 ? -5.844 -3.463 1.953 1.00 96.88 108 VAL A CA 1
ATOM 789 C C . VAL A 1 108 ? -7.315 -3.657 1.632 1.00 96.88 108 VAL A C 1
ATOM 791 O O . VAL A 1 108 ? -7.839 -3.093 0.670 1.00 96.88 108 VAL A O 1
ATOM 794 N N . SER A 1 109 ? -7.998 -4.395 2.502 1.00 95.00 109 SER A N 1
ATOM 795 C CA . SER A 1 109 ? -9.452 -4.454 2.538 1.00 95.00 109 SER A CA 1
ATOM 796 C C . SER A 1 109 ? -9.965 -3.908 3.869 1.00 95.00 109 SER A C 1
ATOM 798 O O . SER A 1 109 ? -9.998 -4.638 4.863 1.00 95.00 109 SER A O 1
ATOM 800 N N . PRO A 1 110 ? -10.393 -2.631 3.934 1.00 89.38 110 PRO A N 1
ATOM 801 C CA . PRO A 1 110 ? -10.924 -2.052 5.167 1.00 89.38 110 PRO A CA 1
ATOM 802 C C . PRO A 1 110 ? -12.204 -2.753 5.632 1.00 89.38 110 PRO A C 1
ATOM 804 O O . PRO A 1 110 ? -12.418 -2.912 6.832 1.00 89.38 110 PRO A O 1
ATOM 807 N N . GLY A 1 111 ? -13.032 -3.206 4.682 1.00 88.94 111 GLY A N 1
ATOM 808 C CA . GLY A 1 111 ? -14.271 -3.932 4.965 1.00 88.94 111 GLY A CA 1
ATOM 809 C C . GLY A 1 111 ? -14.019 -5.299 5.602 1.00 88.94 111 GLY A C 1
ATOM 810 O O . GLY A 1 111 ? -14.690 -5.653 6.568 1.00 88.94 111 GLY A O 1
ATOM 811 N N . GLN A 1 112 ? -13.015 -6.033 5.114 1.00 93.56 112 GLN A N 1
ATOM 812 C CA . GLN A 1 112 ? -12.632 -7.342 5.657 1.00 93.5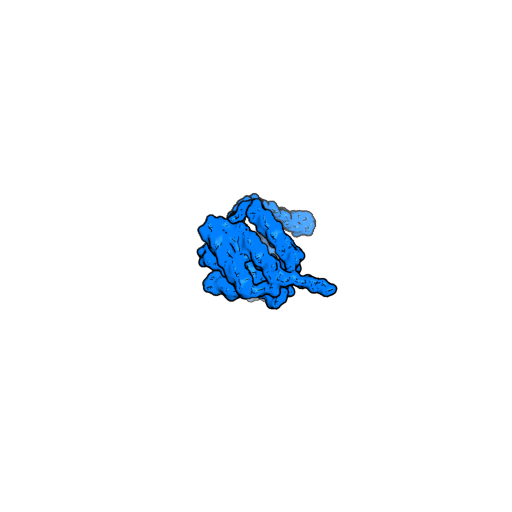6 112 GLN A CA 1
ATOM 813 C C . GLN A 1 112 ? -11.633 -7.239 6.824 1.00 93.56 112 GLN A C 1
ATOM 815 O O . GLN A 1 112 ? -11.392 -8.227 7.511 1.00 93.56 112 GLN A O 1
ATOM 820 N N . ARG A 1 113 ? -11.073 -6.045 7.073 1.00 92.56 113 ARG A N 1
ATOM 821 C CA . ARG A 1 113 ? -9.993 -5.777 8.044 1.00 92.56 113 ARG A CA 1
ATOM 822 C C . ARG A 1 113 ? -8.743 -6.619 7.791 1.00 92.56 113 ARG A C 1
ATOM 824 O O . ARG A 1 113 ? -8.091 -7.076 8.727 1.00 92.56 113 ARG A O 1
ATOM 831 N N . VAL A 1 114 ? -8.417 -6.794 6.516 1.00 95.62 114 VAL A N 1
ATOM 832 C CA . VAL A 1 114 ? -7.255 -7.557 6.061 1.00 95.62 114 VAL A CA 1
ATOM 833 C C . VAL A 1 114 ? -6.247 -6.614 5.418 1.00 95.62 114 VAL A C 1
ATOM 835 O O . VAL A 1 114 ? -6.615 -5.702 4.673 1.00 95.62 114 VAL A O 1
ATOM 838 N N . VAL A 1 115 ? -4.972 -6.845 5.722 1.00 97.44 115 VAL A N 1
ATOM 839 C CA . VAL A 1 115 ? -3.828 -6.159 5.125 1.00 97.44 115 VAL A CA 1
ATOM 840 C C . VAL A 1 115 ? -2.833 -7.228 4.706 1.00 97.44 115 VAL A C 1
ATOM 842 O O . VAL A 1 115 ? -2.352 -7.980 5.547 1.00 97.44 115 VAL A O 1
ATOM 845 N N . GLU A 1 116 ? -2.526 -7.275 3.419 1.00 97.69 116 GLU A N 1
ATOM 846 C CA . GLU A 1 116 ? -1.533 -8.171 2.838 1.00 97.69 116 GLU A CA 1
ATOM 847 C C . GLU A 1 116 ? -0.401 -7.331 2.254 1.00 97.69 116 GLU A C 1
ATOM 849 O O . GLU A 1 116 ? -0.639 -6.355 1.537 1.00 97.69 116 GLU A O 1
ATOM 854 N N . VAL A 1 117 ? 0.839 -7.719 2.537 1.00 97.75 117 VAL A N 1
ATOM 855 C CA . VAL A 1 117 ? 2.019 -7.165 1.870 1.00 97.75 117 VAL A CA 1
ATOM 856 C C . VAL A 1 117 ? 2.649 -8.283 1.054 1.00 97.75 117 VAL A C 1
ATOM 858 O O . VAL A 1 117 ? 2.951 -9.355 1.580 1.00 97.75 117 VAL A O 1
ATOM 861 N N . VAL A 1 118 ? 2.808 -8.039 -0.244 1.00 97.44 118 VAL A N 1
ATOM 862 C CA . VAL A 1 118 ? 3.430 -8.976 -1.181 1.00 97.44 118 VAL A CA 1
ATOM 863 C C . VAL A 1 118 ? 4.655 -8.309 -1.777 1.00 97.44 118 VAL A C 1
ATOM 865 O O . VAL A 1 118 ? 4.565 -7.265 -2.428 1.00 97.44 118 VAL A O 1
ATOM 868 N N . THR A 1 119 ? 5.809 -8.910 -1.531 1.00 95.69 119 THR A N 1
ATOM 869 C CA . THR A 1 119 ? 7.106 -8.405 -1.963 1.00 95.69 119 THR A CA 1
ATOM 870 C C . THR A 1 119 ? 7.639 -9.229 -3.127 1.00 95.69 119 THR A C 1
ATOM 872 O O . THR A 1 119 ? 7.410 -10.431 -3.249 1.00 95.69 119 THR A O 1
ATOM 875 N N . GLY A 1 120 ? 8.346 -8.559 -4.030 1.00 94.50 120 GLY A N 1
ATOM 876 C CA . GLY A 1 120 ? 9.112 -9.212 -5.076 1.00 94.50 120 GLY A CA 1
ATOM 877 C C . GLY A 1 120 ? 10.403 -9.819 -4.531 1.00 94.50 120 GLY A C 1
ATOM 878 O O . GLY A 1 120 ? 10.972 -9.324 -3.556 1.00 94.50 120 GLY A O 1
ATOM 879 N N . ALA A 1 121 ? 10.895 -10.862 -5.199 1.00 92.50 121 ALA A N 1
ATOM 880 C CA . ALA A 1 121 ? 12.104 -11.585 -4.798 1.00 92.50 121 ALA A CA 1
ATOM 881 C C . ALA A 1 121 ? 13.378 -10.714 -4.760 1.00 92.50 121 ALA A C 1
ATOM 883 O O . ALA A 1 121 ? 14.314 -11.030 -4.036 1.00 92.50 121 ALA A O 1
ATOM 884 N N . GLU A 1 122 ? 13.415 -9.614 -5.515 1.00 92.25 122 GLU A N 1
ATOM 885 C CA . GLU A 1 122 ? 14.531 -8.660 -5.570 1.00 92.25 122 GLU A CA 1
ATOM 886 C C . GLU A 1 122 ? 14.241 -7.384 -4.758 1.00 92.25 122 GLU A C 1
ATOM 888 O O . GLU A 1 122 ? 14.923 -6.377 -4.923 1.00 92.25 122 GLU A O 1
ATOM 893 N N . SER A 1 123 ? 13.209 -7.377 -3.906 1.00 91.19 123 SER A N 1
ATOM 894 C CA . SER A 1 123 ? 12.861 -6.192 -3.107 1.00 91.19 123 SER A CA 1
ATOM 895 C C . SER A 1 123 ? 13.825 -5.927 -1.947 1.00 91.19 123 SER A C 1
ATOM 897 O O . SER A 1 123 ? 13.946 -4.787 -1.511 1.00 91.19 123 SER A O 1
ATOM 899 N N . GLY A 1 124 ? 14.490 -6.964 -1.428 1.00 89.25 124 GLY A N 1
ATOM 900 C CA . GLY A 1 124 ? 15.335 -6.857 -0.234 1.00 89.25 124 GLY A CA 1
ATOM 901 C C . GLY A 1 124 ? 14.564 -6.573 1.063 1.00 89.25 124 GLY A C 1
ATOM 902 O O . GLY A 1 124 ? 15.186 -6.299 2.081 1.00 89.25 124 GLY A O 1
ATOM 903 N N . VAL A 1 125 ? 13.228 -6.633 1.044 1.00 91.62 125 VAL A N 1
ATOM 904 C CA . VAL A 1 125 ? 12.379 -6.431 2.226 1.00 91.62 125 VAL A CA 1
ATOM 905 C C . VAL A 1 125 ? 12.112 -7.780 2.886 1.00 91.62 125 VAL A C 1
ATOM 907 O O . VAL A 1 125 ? 11.622 -8.700 2.228 1.00 91.62 125 VAL A O 1
ATOM 910 N N . SER A 1 126 ? 12.420 -7.901 4.178 1.00 92.56 126 SER A N 1
ATOM 911 C CA . SER A 1 126 ? 12.196 -9.140 4.927 1.00 92.56 126 SER A CA 1
ATOM 912 C C . SER A 1 126 ? 10.733 -9.309 5.358 1.00 92.56 126 SER A C 1
ATOM 914 O O . SER A 1 126 ? 9.976 -8.338 5.466 1.00 92.56 126 SER A O 1
ATOM 916 N N . ASP A 1 127 ? 10.337 -10.542 5.679 1.00 93.12 127 ASP A N 1
ATOM 917 C CA . ASP A 1 127 ? 9.012 -10.819 6.253 1.00 93.12 127 ASP A CA 1
ATOM 918 C C . ASP A 1 127 ? 8.818 -10.088 7.591 1.00 93.12 127 ASP A C 1
ATOM 920 O O . ASP A 1 127 ? 7.747 -9.544 7.856 1.00 93.12 127 ASP A O 1
ATOM 924 N N . GLN A 1 128 ? 9.880 -9.974 8.396 1.00 94.94 128 GLN A N 1
ATOM 925 C CA . GLN A 1 128 ? 9.850 -9.245 9.664 1.00 94.94 128 GLN A CA 1
ATOM 926 C C . GLN A 1 128 ? 9.565 -7.746 9.459 1.00 94.94 128 GLN A C 1
ATOM 928 O O . GLN A 1 128 ? 8.854 -7.126 10.256 1.00 94.94 128 GLN A O 1
ATOM 933 N N . ASP A 1 129 ? 10.083 -7.148 8.386 1.00 94.88 129 ASP A N 1
ATOM 934 C CA . ASP A 1 129 ? 9.800 -5.751 8.043 1.00 94.88 129 ASP A CA 1
ATOM 935 C C . ASP A 1 129 ? 8.364 -5.566 7.561 1.00 94.88 129 ASP A C 1
ATOM 937 O O . ASP A 1 129 ? 7.700 -4.599 7.952 1.00 94.88 129 ASP A O 1
ATOM 941 N N . CYS A 1 130 ? 7.857 -6.531 6.790 1.00 95.88 130 CYS A N 1
ATOM 942 C CA . CYS A 1 130 ? 6.453 -6.581 6.400 1.00 95.88 130 CYS A CA 1
ATOM 943 C C . CYS A 1 130 ? 5.540 -6.654 7.629 1.00 95.88 130 CYS A C 1
ATOM 945 O O . CYS A 1 130 ? 4.635 -5.833 7.764 1.00 95.88 130 CYS A O 1
ATOM 947 N N . GLU A 1 131 ? 5.798 -7.570 8.562 1.00 96.31 131 GLU A N 1
ATOM 948 C CA . GLU A 1 131 ? 5.008 -7.734 9.789 1.00 96.31 131 GLU A CA 1
ATOM 949 C C . GLU A 1 131 ? 4.987 -6.465 10.649 1.00 96.31 131 GLU A C 1
ATOM 951 O O . GLU A 1 131 ? 3.931 -6.051 11.148 1.00 96.31 131 GLU A O 1
ATOM 956 N N . ARG A 1 132 ? 6.139 -5.797 10.791 1.00 96.88 132 ARG A N 1
ATOM 957 C CA . ARG A 1 132 ? 6.240 -4.514 11.502 1.00 96.88 132 ARG A CA 1
ATOM 958 C C . ARG A 1 132 ? 5.395 -3.433 10.836 1.00 96.88 132 ARG A C 1
ATOM 960 O O . ARG A 1 132 ? 4.651 -2.728 11.523 1.00 96.88 132 ARG A O 1
ATOM 967 N N . ALA A 1 133 ? 5.493 -3.302 9.513 1.00 97.12 133 ALA A N 1
ATOM 968 C CA . ALA A 1 133 ? 4.713 -2.330 8.756 1.00 97.12 133 ALA A CA 1
ATOM 969 C C . ALA A 1 133 ? 3.208 -2.627 8.837 1.00 97.12 133 ALA A C 1
ATOM 971 O O . ALA A 1 133 ? 2.424 -1.718 9.104 1.00 97.12 133 ALA A O 1
ATOM 972 N N . VAL A 1 134 ? 2.799 -3.891 8.684 1.00 97.75 134 VAL A N 1
ATOM 973 C CA . VAL A 1 134 ? 1.399 -4.331 8.806 1.00 97.75 134 VAL A CA 1
ATOM 974 C C . VAL A 1 134 ? 0.844 -4.018 10.188 1.00 97.75 134 VAL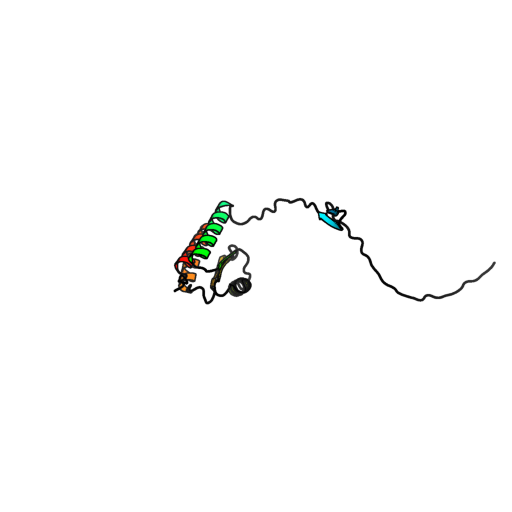 A C 1
ATOM 976 O O . VAL A 1 134 ? -0.240 -3.449 10.290 1.00 97.75 134 VAL A O 1
ATOM 979 N N . THR A 1 135 ? 1.592 -4.311 11.250 1.00 97.19 135 THR A N 1
ATOM 980 C CA . THR A 1 135 ? 1.163 -4.020 12.626 1.00 97.19 135 THR A CA 1
ATOM 981 C C . THR A 1 135 ? 0.913 -2.525 12.832 1.00 97.19 135 THR A C 1
ATOM 983 O O . THR A 1 135 ? -0.119 -2.141 13.386 1.00 97.19 135 THR A O 1
ATOM 986 N N . SER A 1 136 ? 1.823 -1.682 12.338 1.00 96.75 136 SER A N 1
ATOM 987 C CA . SER A 1 136 ? 1.693 -0.220 12.380 1.00 96.75 136 SER A CA 1
ATOM 988 C C . SER A 1 136 ? 0.476 0.274 11.586 1.00 96.75 136 SER A C 1
ATOM 990 O O . SER A 1 136 ? -0.351 1.025 12.105 1.00 96.75 136 SER A O 1
ATOM 992 N N . MET A 1 137 ? 0.300 -0.221 10.357 1.00 97.25 137 MET A N 1
ATOM 993 C CA . MET A 1 137 ? -0.848 0.102 9.506 1.00 97.25 137 MET A CA 1
ATOM 994 C C . MET A 1 137 ? -2.174 -0.277 10.168 1.00 97.25 137 MET A C 1
ATOM 996 O O . MET A 1 137 ? -3.084 0.543 10.253 1.00 97.25 137 MET A O 1
ATOM 1000 N N . VAL A 1 138 ? -2.278 -1.499 10.694 1.00 96.88 138 VAL A N 1
ATOM 1001 C CA . VAL A 1 138 ? -3.485 -1.992 11.370 1.00 96.88 138 VAL A CA 1
ATOM 1002 C C . VAL A 1 138 ? -3.830 -1.140 12.594 1.00 96.88 138 VAL A C 1
ATOM 1004 O O . VAL A 1 138 ? -5.014 -0.928 12.857 1.00 96.88 138 VAL A O 1
ATOM 1007 N N . ALA A 1 139 ? -2.837 -0.640 13.336 1.00 95.88 139 ALA A N 1
ATOM 1008 C CA . ALA A 1 139 ? -3.075 0.274 14.452 1.00 95.88 139 ALA A CA 1
ATOM 1009 C C . ALA A 1 139 ? -3.729 1.583 13.976 1.00 95.88 139 ALA A C 1
ATOM 1011 O O . ALA A 1 139 ? -4.805 1.928 14.461 1.00 95.88 139 ALA A O 1
ATOM 1012 N N . ALA A 1 140 ? -3.163 2.236 12.958 1.00 95.56 140 ALA A N 1
ATOM 1013 C CA . ALA A 1 140 ? -3.732 3.458 12.382 1.00 95.56 140 ALA A CA 1
ATOM 1014 C C . ALA A 1 140 ? -5.136 3.231 11.787 1.00 95.56 140 ALA A C 1
ATOM 1016 O O . ALA A 1 140 ? -6.048 4.040 11.964 1.00 95.56 140 ALA A O 1
ATOM 1017 N N . PHE A 1 141 ? -5.361 2.086 11.136 1.00 95.25 141 PHE A N 1
ATOM 1018 C CA . PHE A 1 141 ? -6.659 1.760 10.540 1.00 95.25 141 PHE A CA 1
ATOM 1019 C C . PHE A 1 141 ? -7.756 1.572 11.593 1.00 95.25 141 PHE A C 1
ATOM 1021 O O . PHE A 1 141 ? -8.905 1.935 11.344 1.00 95.25 141 PHE A O 1
ATOM 1028 N N . LYS A 1 142 ? -7.419 1.055 12.782 1.00 93.50 142 LYS A N 1
ATOM 1029 C CA . LYS A 1 142 ? -8.360 0.956 13.913 1.00 93.50 142 LYS A CA 1
ATOM 1030 C C . LYS A 1 142 ? -8.789 2.324 14.442 1.00 93.50 142 LYS A C 1
ATOM 1032 O O . LYS A 1 142 ? -9.895 2.441 14.959 1.00 93.50 142 LYS A O 1
ATOM 1037 N N . GLU A 1 143 ? -7.945 3.338 14.285 1.00 93.75 143 GLU A N 1
ATOM 1038 C CA . GLU A 1 143 ? -8.228 4.729 14.655 1.00 93.75 143 GLU A CA 1
ATOM 1039 C C . GLU A 1 143 ? -8.962 5.500 13.542 1.00 93.75 143 GLU A C 1
ATOM 1041 O O . GLU A 1 143 ? -9.341 6.655 13.726 1.00 93.75 143 GLU A O 1
ATOM 1046 N N . GLY A 1 144 ? -9.211 4.858 12.395 1.00 92.31 144 GLY A N 1
ATOM 1047 C CA . GLY A 1 144 ? -9.866 5.471 11.240 1.00 92.31 144 GLY A CA 1
ATOM 1048 C C . GLY A 1 144 ? -8.922 6.258 10.329 1.00 92.31 144 GLY A C 1
ATOM 1049 O O . GLY A 1 144 ? -9.392 6.903 9.392 1.00 92.31 144 GLY A O 1
ATOM 1050 N N . ASP A 1 145 ? -7.606 6.186 10.547 1.00 93.44 145 ASP A N 1
ATOM 1051 C CA . ASP A 1 145 ? -6.611 6.869 9.719 1.00 93.44 145 ASP A CA 1
ATOM 1052 C C . ASP A 1 145 ? -6.028 5.944 8.640 1.00 93.44 145 ASP A C 1
ATOM 1054 O O . ASP A 1 145 ? -4.910 5.428 8.727 1.00 93.44 145 ASP A O 1
ATOM 1058 N N . LEU A 1 146 ? -6.816 5.726 7.584 1.00 93.94 146 LEU A N 1
ATOM 1059 C CA . LEU A 1 146 ? -6.406 4.898 6.448 1.00 93.94 146 LEU A CA 1
ATOM 1060 C C . LEU A 1 146 ? -5.236 5.523 5.666 1.00 93.94 146 LEU A C 1
ATOM 1062 O O . LEU A 1 146 ? -4.309 4.823 5.264 1.00 93.94 146 LEU A O 1
ATOM 1066 N N . ALA A 1 147 ? -5.266 6.838 5.444 1.00 94.81 147 ALA A N 1
ATOM 1067 C CA . ALA A 1 147 ? -4.259 7.528 4.638 1.00 94.81 147 ALA A CA 1
ATOM 1068 C C . ALA A 1 147 ? -2.913 7.635 5.365 1.00 94.81 147 ALA A C 1
ATOM 1070 O O . ALA A 1 147 ? -1.862 7.371 4.770 1.00 94.81 147 ALA A O 1
ATOM 1071 N N . GLY A 1 148 ? -2.942 7.999 6.649 1.00 95.06 148 GLY A N 1
ATOM 1072 C CA . GLY A 1 148 ? -1.752 8.078 7.484 1.00 95.06 148 GLY A CA 1
ATOM 1073 C C . GLY A 1 148 ? -1.146 6.703 7.721 1.00 95.06 148 GLY A C 1
ATOM 1074 O O . GLY A 1 148 ? 0.062 6.550 7.546 1.00 95.06 148 GLY A O 1
ATOM 1075 N N . GLY A 1 149 ? -1.973 5.682 7.978 1.00 96.25 149 GLY A N 1
ATOM 1076 C CA . GLY A 1 149 ? -1.511 4.300 8.094 1.00 96.25 149 GLY A CA 1
ATOM 1077 C C . GLY A 1 149 ? -0.771 3.824 6.842 1.00 96.25 149 GLY A C 1
ATOM 1078 O O . GLY A 1 149 ? 0.371 3.380 6.941 1.00 96.25 149 GLY A O 1
ATOM 1079 N N . LEU A 1 150 ? -1.361 3.998 5.652 1.00 96.69 150 LEU A N 1
ATOM 1080 C CA . LEU A 1 150 ? -0.715 3.641 4.381 1.00 96.69 150 LEU A CA 1
ATOM 1081 C C . LEU A 1 150 ? 0.599 4.402 4.163 1.00 96.69 150 LEU A C 1
ATOM 1083 O O . LEU A 1 150 ? 1.607 3.806 3.791 1.00 96.69 150 LEU A O 1
ATOM 1087 N N . THR A 1 151 ? 0.606 5.709 4.427 1.00 96.38 151 THR A N 1
ATOM 1088 C CA . THR A 1 151 ? 1.796 6.557 4.267 1.00 96.38 151 THR A CA 1
ATOM 1089 C C . THR A 1 151 ? 2.924 6.131 5.208 1.00 96.38 151 THR A C 1
ATOM 1091 O O . THR A 1 151 ? 4.082 6.055 4.794 1.00 96.38 151 THR A O 1
ATOM 1094 N N . ALA A 1 152 ? 2.598 5.830 6.467 1.00 95.38 152 ALA A N 1
ATO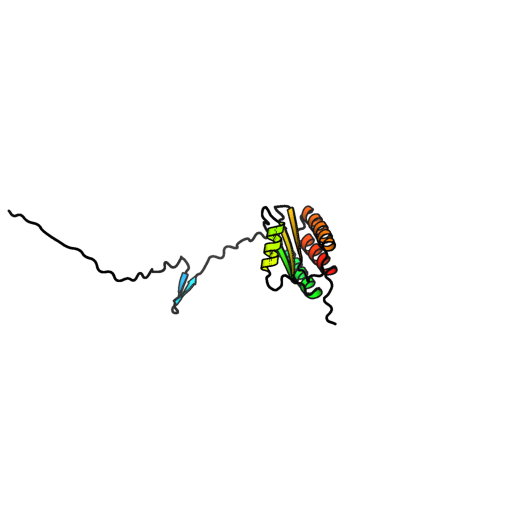M 1095 C CA . ALA A 1 152 ? 3.555 5.348 7.455 1.00 95.38 152 ALA A CA 1
ATOM 1096 C C . ALA A 1 152 ? 4.100 3.965 7.074 1.00 95.38 152 ALA A C 1
ATOM 1098 O O . ALA A 1 152 ? 5.314 3.777 7.070 1.00 95.38 152 ALA A O 1
ATOM 1099 N N . GLY A 1 153 ? 3.229 3.032 6.680 1.00 96.19 153 GLY A N 1
ATOM 1100 C CA . GLY A 1 153 ? 3.623 1.695 6.233 1.00 96.19 153 GLY A CA 1
ATOM 1101 C C . GLY A 1 153 ? 4.536 1.723 5.007 1.00 96.19 153 GLY A C 1
ATOM 1102 O O . GLY A 1 153 ? 5.571 1.062 5.005 1.00 96.19 153 GLY A O 1
ATOM 1103 N N . LEU A 1 154 ? 4.213 2.546 4.002 1.00 96.06 154 LEU A N 1
ATOM 1104 C CA . LEU A 1 154 ? 5.058 2.748 2.819 1.00 96.06 154 LEU A CA 1
ATOM 1105 C C . LEU A 1 154 ? 6.463 3.217 3.196 1.00 96.06 154 LEU A C 1
ATOM 1107 O O . LEU A 1 154 ? 7.445 2.660 2.714 1.00 96.06 154 LEU A O 1
ATOM 1111 N N . ARG A 1 155 ? 6.564 4.226 4.069 1.00 94.31 155 ARG A N 1
ATOM 1112 C CA . ARG A 1 155 ? 7.856 4.751 4.531 1.00 94.31 155 ARG A CA 1
ATOM 1113 C C . ARG A 1 155 ? 8.636 3.708 5.322 1.00 94.31 155 ARG A C 1
ATOM 1115 O O . ARG A 1 155 ? 9.802 3.492 5.026 1.00 94.31 155 ARG A O 1
ATOM 1122 N N . MET A 1 156 ? 7.978 3.005 6.245 1.00 95.19 156 MET A N 1
ATOM 1123 C CA . MET A 1 156 ? 8.608 1.933 7.018 1.00 95.19 156 MET A CA 1
ATOM 1124 C C . MET A 1 156 ? 9.193 0.846 6.116 1.00 95.19 156 MET A C 1
ATOM 1126 O O . MET A 1 156 ? 10.322 0.434 6.341 1.00 95.19 156 MET A O 1
ATOM 1130 N N . LEU A 1 157 ? 8.458 0.402 5.093 1.00 95.31 157 LEU A N 1
ATOM 1131 C CA . LEU A 1 157 ? 8.954 -0.597 4.141 1.00 95.31 157 LEU A CA 1
ATOM 1132 C C . LEU A 1 157 ? 10.112 -0.051 3.297 1.00 95.31 157 LEU A C 1
ATOM 1134 O O . LEU A 1 157 ? 11.080 -0.761 3.046 1.00 95.31 157 LEU A O 1
ATOM 1138 N N . ALA A 1 158 ? 10.035 1.212 2.884 1.00 93.31 158 ALA A N 1
ATOM 1139 C CA . ALA A 1 158 ? 11.087 1.856 2.109 1.00 93.31 158 ALA A CA 1
ATOM 1140 C C . ALA A 1 158 ? 12.392 2.035 2.896 1.00 93.31 158 ALA A C 1
ATOM 1142 O O . ALA A 1 158 ? 13.463 1.884 2.320 1.00 93.31 158 ALA A O 1
ATOM 1143 N N . ASP A 1 159 ? 12.305 2.312 4.198 1.00 91.00 159 ASP A N 1
ATOM 1144 C CA . ASP A 1 159 ? 13.471 2.455 5.076 1.00 91.00 159 ASP A CA 1
ATOM 1145 C C . ASP A 1 159 ? 14.234 1.133 5.261 1.00 91.00 159 ASP A C 1
ATOM 1147 O O . ASP A 1 159 ? 15.415 1.151 5.601 1.00 91.00 159 ASP A O 1
ATOM 1151 N N . GLN A 1 160 ? 13.559 -0.008 5.079 1.00 86.75 160 GLN A N 1
ATOM 1152 C CA . GLN A 1 160 ? 14.157 -1.346 5.195 1.00 86.75 160 GLN A CA 1
ATOM 1153 C C . GLN A 1 160 ? 14.559 -1.942 3.845 1.00 86.75 160 GLN A C 1
ATOM 1155 O O . GLN A 1 160 ? 15.381 -2.851 3.803 1.00 86.75 160 GLN A O 1
ATOM 1160 N N . ALA A 1 161 ? 14.000 -1.439 2.741 1.00 83.19 161 ALA A N 1
ATOM 1161 C CA . ALA A 1 161 ? 14.401 -1.852 1.407 1.00 83.19 161 ALA A CA 1
ATOM 1162 C C . ALA A 1 161 ? 15.880 -1.509 1.192 1.00 83.19 161 ALA A C 1
ATOM 1164 O O . ALA A 1 161 ? 16.263 -0.335 1.197 1.00 83.19 161 ALA A O 1
ATOM 1165 N N . GLU A 1 162 ? 16.719 -2.529 1.001 1.00 66.19 162 GLU A N 1
ATOM 1166 C CA . GLU A 1 162 ? 18.131 -2.297 0.724 1.00 66.19 162 GLU A CA 1
ATOM 1167 C C . GLU A 1 162 ? 18.269 -1.450 -0.553 1.00 66.19 162 GLU A C 1
ATOM 1169 O O . GLU A 1 162 ? 17.777 -1.838 -1.623 1.00 66.19 162 GLU A O 1
ATOM 1174 N N . PRO A 1 163 ? 18.933 -0.281 -0.485 1.00 56.09 163 PRO A N 1
ATOM 1175 C CA . PRO A 1 163 ? 19.180 0.501 -1.676 1.00 56.09 163 PRO A CA 1
ATOM 1176 C C . PRO A 1 163 ? 20.068 -0.337 -2.585 1.00 56.09 163 PRO A C 1
ATOM 1178 O O . PRO A 1 163 ? 21.181 -0.710 -2.206 1.00 56.09 163 PRO A O 1
ATOM 1181 N N . HIS A 1 164 ? 19.594 -0.594 -3.803 1.00 50.78 164 HIS A N 1
ATOM 1182 C CA . HIS A 1 164 ? 20.449 -1.070 -4.878 1.00 50.78 164 HIS A CA 1
ATOM 1183 C C . HIS A 1 164 ? 21.466 0.035 -5.173 1.00 50.78 164 HIS A C 1
ATOM 1185 O O . HIS A 1 164 ? 21.269 0.877 -6.049 1.00 50.78 164 HIS A O 1
ATOM 1191 N N . ARG A 1 165 ? 22.551 0.073 -4.396 1.00 43.03 165 ARG A N 1
ATOM 1192 C CA . ARG A 1 165 ? 23.723 0.866 -4.734 1.00 43.03 165 ARG A CA 1
ATOM 1193 C C . ARG A 1 165 ? 24.272 0.250 -6.012 1.00 43.03 165 ARG A C 1
ATOM 1195 O O . ARG A 1 165 ? 24.746 -0.883 -5.992 1.00 43.03 165 ARG A O 1
ATOM 1202 N N . CYS A 1 166 ? 24.185 0.980 -7.120 1.00 33.88 166 CYS A N 1
ATOM 1203 C CA . CYS A 1 166 ? 25.104 0.726 -8.220 1.00 33.88 166 CYS A CA 1
ATOM 1204 C C . CYS A 1 166 ? 26.534 0.841 -7.658 1.00 33.88 166 CYS A C 1
ATOM 1206 O O . CYS A 1 166 ? 26.816 1.860 -7.015 1.00 33.88 166 CYS A O 1
ATOM 1208 N N . PRO A 1 167 ? 27.394 -0.179 -7.827 1.00 45.09 167 PRO A N 1
ATOM 1209 C CA . PRO A 1 167 ? 28.827 -0.027 -7.606 1.00 45.09 167 PRO A CA 1
ATOM 1210 C C . PRO A 1 167 ? 29.445 0.970 -8.595 1.00 45.09 167 PRO A C 1
ATOM 1212 O O . PRO A 1 167 ? 28.877 1.153 -9.699 1.00 45.09 167 PRO A O 1
#

Foldseek 3Di:
DDDDDDDDDDDDDDDDDDDDDDDDPDQWDQDPVRDIDGDDPPDPPPPVDLDDPVLVVLLVVLQVVLCVQAVAREEEAEDDCPPCNAVSQVVVLCVVPPRSLRYWYWYDYLPVLDTDIDHHVLQQFDPVLVVVLSVQLSVCVVVVNNSVSSSSSSVSRSVRGPRPPDD